Protein AF-A0A816HU86-F1 (afdb_monomer_lite)

Radius of gyration: 26.53 Å; chains: 1; bounding box: 59×48×47 Å

Foldseek 3Di:
DVVVVVVLVVQVVCVVVVRDCNVVCVVVPVVVVVVVVCVVVVDDDPDDPVDDPDPDDDDDDPVVVVVVCCVPPPDDDDPVVVVVVVVVVVVVVVVVVVLCVPPVSCVVDDDPDPPDD

Sequence (117 aa):
MLAYSQLQQEEFQAEKYGYTAVRHQREVGTGYFDLVTLAITGKHFSIYLMKKISNIRPIADKILRDISSYVHNYKIQSSLAFDTARLCFLDTLGCGLEALKYPQCTRLIGPIVPGAT

Organism: Adineta ricciae (NCBI:txid249248)

pLDDT: mean 82.26, std 16.39, range [41.44, 98.5]

Structure (mmCIF, N/CA/C/O backbone):
data_AF-A0A816HU86-F1
#
_entry.id   AF-A0A816HU86-F1
#
loop_
_atom_site.group_PDB
_atom_site.id
_atom_site.type_symbol
_atom_site.label_atom_id
_atom_site.label_alt_id
_atom_site.label_comp_id
_atom_site.label_asym_id
_atom_site.label_entity_id
_atom_site.label_seq_id
_atom_site.pdbx_PDB_ins_code
_atom_site.Cartn_x
_atom_site.Cartn_y
_atom_site.Cartn_z
_atom_site.occupancy
_atom_site.B_iso_or_equiv
_atom_site.auth_seq_id
_atom_site.auth_comp_id
_atom_site.auth_asym_id
_atom_site.auth_atom_id
_atom_site.pdbx_PDB_model_num
ATOM 1 N N . MET A 1 1 ? 26.562 34.513 5.830 1.00 60.50 1 MET A N 1
ATOM 2 C CA . MET A 1 1 ? 27.835 33.755 5.799 1.00 60.50 1 MET A CA 1
ATOM 3 C C . MET A 1 1 ? 28.683 33.969 7.055 1.00 60.50 1 MET A C 1
ATOM 5 O O . MET A 1 1 ? 29.178 32.979 7.568 1.00 60.50 1 MET A O 1
ATOM 9 N N . LEU A 1 2 ? 28.813 35.194 7.595 1.00 78.94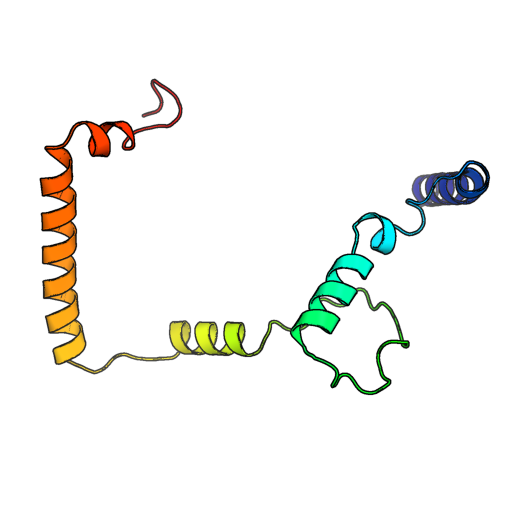 2 LEU A N 1
ATOM 10 C CA . LEU A 1 2 ? 29.589 35.454 8.828 1.00 78.94 2 LEU A CA 1
ATO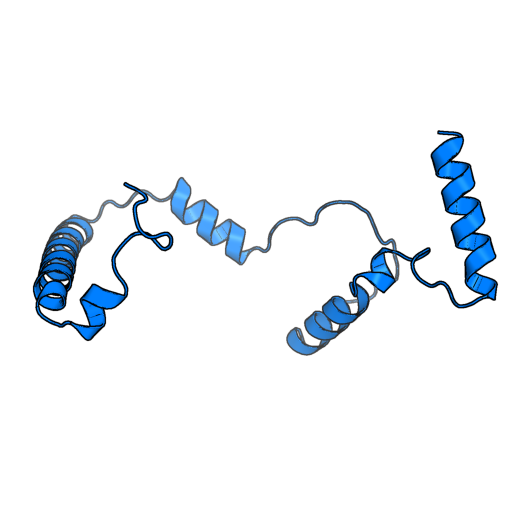M 11 C C . LEU A 1 2 ? 29.061 34.711 10.069 1.00 78.94 2 LEU A C 1
ATOM 13 O O . LEU A 1 2 ? 29.821 33.985 10.693 1.00 78.94 2 LEU A O 1
ATOM 17 N N . ALA A 1 3 ? 27.760 34.808 10.363 1.00 79.62 3 ALA A N 1
ATOM 18 C CA . ALA A 1 3 ? 27.163 34.155 11.537 1.00 79.62 3 ALA A CA 1
ATOM 19 C C . ALA A 1 3 ? 27.295 32.617 11.521 1.00 79.62 3 ALA A C 1
ATOM 21 O O . ALA A 1 3 ? 27.553 32.003 12.547 1.00 79.62 3 ALA A O 1
ATOM 22 N N . TYR A 1 4 ? 27.182 31.993 10.342 1.00 81.25 4 TYR A N 1
ATOM 23 C CA . TYR A 1 4 ? 27.361 30.544 10.191 1.00 81.25 4 TYR A CA 1
ATOM 24 C C . TYR A 1 4 ? 28.823 30.124 10.392 1.00 81.25 4 TYR A C 1
ATOM 26 O O . TYR A 1 4 ? 29.102 29.140 11.065 1.00 81.25 4 TYR A O 1
ATOM 34 N N . SER A 1 5 ? 29.769 30.897 9.847 1.00 85.62 5 SER A N 1
ATOM 35 C CA . SER A 1 5 ? 31.199 30.632 10.029 1.00 85.62 5 SER A CA 1
ATOM 36 C C . SER A 1 5 ? 31.644 30.817 11.480 1.00 85.62 5 SER A C 1
ATOM 38 O O . SER A 1 5 ? 32.550 30.115 11.913 1.00 85.62 5 SER A O 1
ATOM 40 N N . GLN A 1 6 ? 31.035 31.753 12.214 1.00 87.50 6 GLN A N 1
ATOM 41 C CA . GLN A 1 6 ? 31.288 31.952 13.643 1.00 87.50 6 GLN A CA 1
ATOM 42 C C . GLN A 1 6 ? 30.800 30.750 14.451 1.00 87.50 6 GLN A C 1
ATOM 44 O O . GLN A 1 6 ? 31.595 30.161 15.177 1.00 87.50 6 GLN A O 1
ATOM 49 N N . LEU A 1 7 ? 29.552 30.326 14.232 1.00 87.38 7 LEU A N 1
ATOM 50 C CA . LEU A 1 7 ? 28.983 29.142 14.876 1.00 87.38 7 LEU A CA 1
ATOM 51 C C . LEU A 1 7 ? 29.827 27.889 14.610 1.00 87.38 7 LEU A C 1
ATOM 53 O O . LEU A 1 7 ? 30.185 27.172 15.534 1.00 87.38 7 LEU A O 1
ATOM 57 N N . GLN A 1 8 ? 30.231 27.663 13.361 1.00 86.31 8 GLN A N 1
ATOM 58 C CA . GLN A 1 8 ? 31.068 26.517 13.011 1.00 86.31 8 GLN A CA 1
ATOM 59 C C . GLN A 1 8 ? 32.446 26.566 13.701 1.00 86.31 8 GLN A C 1
ATOM 61 O O . GLN A 1 8 ? 32.989 25.536 14.101 1.00 86.31 8 GLN A O 1
ATOM 66 N N . GLN A 1 9 ? 33.019 27.761 13.871 1.00 87.75 9 GLN A N 1
ATOM 67 C CA . GLN A 1 9 ? 34.284 27.925 14.583 1.00 87.75 9 GLN A CA 1
ATOM 68 C C . GLN A 1 9 ? 34.134 27.648 16.083 1.00 87.75 9 GLN A C 1
ATOM 70 O O . GLN A 1 9 ? 35.028 27.049 16.680 1.00 87.75 9 GLN A O 1
ATOM 75 N N . GLU A 1 10 ? 33.009 28.044 16.679 1.00 89.31 10 GLU A N 1
ATOM 76 C CA . GLU A 1 10 ? 32.653 27.715 18.062 1.00 89.31 10 GLU A CA 1
ATOM 77 C C . GLU A 1 10 ? 32.471 26.203 18.249 1.00 89.31 10 GLU A C 1
ATOM 79 O O . GLU A 1 10 ? 33.025 25.640 19.193 1.00 89.31 10 GLU A O 1
ATOM 84 N N . GLU A 1 11 ? 31.799 25.524 17.314 1.00 87.88 11 GLU A N 1
ATOM 85 C CA . GLU A 1 11 ? 31.652 24.064 17.310 1.00 87.88 11 GLU A CA 1
ATOM 86 C C . GLU A 1 11 ? 33.018 23.352 17.263 1.00 87.88 11 GLU A C 1
ATOM 88 O O . GLU A 1 11 ? 33.246 22.405 18.019 1.00 87.88 11 GLU A O 1
ATOM 93 N N . PHE A 1 12 ? 33.969 23.838 16.451 1.00 89.75 12 PHE A N 1
ATOM 94 C CA . PHE A 1 12 ? 35.337 23.299 16.418 1.00 89.75 12 PHE A CA 1
ATOM 95 C C . PHE A 1 12 ? 36.089 23.493 17.742 1.00 89.75 12 PHE A C 1
ATOM 97 O O . PHE A 1 12 ? 36.808 22.596 18.180 1.00 89.75 12 PHE A O 1
ATOM 104 N N . GLN A 1 13 ? 35.942 24.648 18.399 1.00 90.69 13 GLN A N 1
ATOM 105 C CA . GLN A 1 13 ? 36.564 24.882 19.710 1.00 90.69 13 GLN A CA 1
ATOM 106 C C . GLN A 1 13 ? 35.927 24.015 20.802 1.00 90.69 13 GLN A C 1
ATOM 108 O O . GLN A 1 13 ? 36.611 23.565 21.726 1.00 90.69 13 GLN A O 1
ATOM 113 N N . ALA A 1 14 ? 34.629 23.739 20.673 1.00 88.19 14 ALA A N 1
ATOM 114 C CA . ALA A 1 14 ? 33.882 22.900 21.591 1.00 88.19 14 ALA A CA 1
ATOM 115 C C . ALA A 1 14 ? 34.329 21.424 21.566 1.00 88.19 14 ALA A C 1
ATOM 117 O O . ALA A 1 14 ? 34.124 20.722 22.560 1.00 88.19 14 ALA A O 1
ATOM 118 N N . GLU A 1 15 ? 35.002 20.945 20.505 1.00 86.12 15 GLU A N 1
ATOM 119 C CA . GLU A 1 15 ? 35.538 19.569 20.449 1.00 86.12 15 GLU A CA 1
ATOM 120 C C . GLU A 1 15 ? 36.493 19.274 21.612 1.00 86.12 15 GLU A C 1
ATOM 122 O O . GLU A 1 15 ? 36.497 18.166 22.151 1.00 86.12 15 GLU A O 1
ATOM 127 N N . LYS A 1 16 ? 37.254 20.280 22.072 1.00 85.50 16 LYS A N 1
ATOM 128 C CA . LYS A 1 16 ? 38.145 20.146 23.237 1.00 85.50 16 LYS A CA 1
ATOM 129 C C . LYS A 1 16 ? 37.383 19.784 24.517 1.00 85.50 16 LYS A C 1
ATOM 131 O O . LYS A 1 16 ? 37.947 19.154 25.408 1.00 85.50 16 LYS A O 1
ATOM 136 N N . TYR A 1 17 ? 36.113 20.171 24.599 1.00 87.69 17 TYR A N 1
ATOM 137 C CA . TYR A 1 17 ? 35.217 19.886 25.717 1.00 87.69 17 TYR A CA 1
ATOM 138 C C . TYR A 1 17 ? 34.335 18.651 25.469 1.00 87.69 17 TYR A C 1
ATOM 140 O O . TYR A 1 17 ? 33.427 18.383 26.251 1.00 87.69 17 TYR A O 1
ATOM 148 N N . GLY A 1 18 ? 34.604 17.881 24.407 1.00 84.25 18 GLY A N 1
ATOM 149 C CA . GLY A 1 18 ? 33.883 16.649 24.084 1.00 84.25 18 GLY A CA 1
ATOM 150 C C . GLY A 1 18 ? 32.670 16.834 23.172 1.00 84.25 18 GLY A C 1
ATOM 151 O O . GLY A 1 18 ? 31.894 15.896 23.018 1.00 84.25 18 GLY A O 1
ATOM 152 N N . TYR A 1 19 ? 32.493 18.005 22.555 1.00 84.88 19 TYR A N 1
ATOM 153 C CA . TYR A 1 19 ? 31.451 18.210 21.547 1.00 84.88 19 TYR A CA 1
ATOM 154 C C . TYR A 1 19 ? 31.773 17.429 20.261 1.00 84.88 19 TYR A C 1
ATOM 156 O O . TYR A 1 19 ? 32.864 17.555 19.713 1.00 84.88 19 TYR A O 1
ATOM 164 N N . THR A 1 20 ? 30.840 16.612 19.767 1.00 80.81 20 THR A N 1
ATOM 165 C CA . THR A 1 20 ? 31.074 15.688 18.635 1.00 80.81 20 THR A CA 1
ATOM 166 C C . THR A 1 20 ? 30.300 16.035 17.365 1.00 80.81 20 THR A C 1
ATOM 168 O O . THR A 1 20 ? 30.633 15.538 16.283 1.00 80.81 20 THR A O 1
ATOM 171 N N . ALA A 1 21 ? 29.313 16.930 17.464 1.00 84.44 21 ALA A N 1
ATOM 172 C CA . ALA A 1 21 ? 28.373 17.209 16.380 1.00 84.44 21 ALA A CA 1
ATOM 173 C C . ALA A 1 21 ? 28.963 18.033 15.220 1.00 84.44 21 ALA A C 1
ATOM 175 O O . ALA A 1 21 ? 28.345 18.106 14.159 1.00 84.44 21 ALA A O 1
ATOM 176 N N . VAL A 1 22 ? 30.202 18.531 15.352 1.00 80.88 22 VAL A N 1
ATOM 177 C CA . VAL A 1 22 ? 31.014 19.041 14.227 1.00 80.88 22 VAL A CA 1
ATOM 178 C C . VAL A 1 22 ? 31.013 18.047 13.067 1.00 80.88 22 VAL A C 1
ATOM 180 O O . VAL A 1 22 ? 30.900 18.402 11.892 1.00 80.88 22 VAL A O 1
ATOM 183 N N . ARG A 1 23 ? 31.107 16.754 13.394 1.00 81.19 23 ARG A N 1
ATOM 184 C CA . ARG A 1 23 ? 31.005 15.661 12.428 1.00 81.19 23 ARG A CA 1
ATOM 185 C C . ARG A 1 23 ? 29.563 15.185 12.361 1.00 81.19 23 ARG A C 1
ATOM 187 O O . ARG A 1 23 ? 29.272 14.034 12.674 1.00 81.19 23 ARG A O 1
ATOM 194 N N . HIS A 1 24 ? 28.678 16.063 11.902 1.00 80.62 24 HIS A N 1
ATOM 195 C CA . HIS A 1 24 ? 27.230 15.848 11.883 1.00 80.62 24 HIS A CA 1
ATOM 196 C C . HIS A 1 24 ? 26.809 14.505 11.266 1.00 80.62 24 HIS A C 1
ATOM 198 O O . HIS A 1 24 ? 25.942 13.838 11.814 1.00 80.62 24 HIS A O 1
ATOM 204 N N . GLN A 1 25 ? 27.460 14.046 10.188 1.00 68.19 25 GLN A N 1
ATOM 205 C CA . GLN A 1 25 ? 27.175 12.730 9.593 1.00 68.19 25 GLN A CA 1
ATOM 206 C C . GLN A 1 25 ? 27.422 11.579 10.584 1.00 68.19 25 GLN A C 1
ATOM 208 O O . GLN A 1 25 ? 26.604 10.664 10.694 1.00 68.19 25 GLN A O 1
ATOM 213 N N . ARG A 1 26 ? 28.526 11.632 11.340 1.00 74.25 26 ARG A N 1
ATOM 214 C CA . ARG A 1 26 ? 28.837 10.643 12.380 1.00 74.25 26 ARG A CA 1
ATOM 215 C C . ARG A 1 26 ? 27.835 10.726 13.530 1.00 74.25 26 ARG A C 1
ATOM 217 O O . ARG A 1 26 ? 27.407 9.681 14.006 1.00 74.25 26 ARG A O 1
ATOM 224 N N . GLU A 1 27 ? 27.471 11.939 13.937 1.00 79.38 27 GLU A N 1
ATOM 225 C CA . GLU A 1 27 ? 26.533 12.193 15.037 1.00 79.38 27 GLU A CA 1
ATOM 226 C C . GLU A 1 27 ? 25.150 11.595 14.754 1.00 79.38 27 GLU A C 1
ATOM 228 O O . GLU A 1 27 ? 24.574 10.919 15.599 1.00 79.38 27 GLU A O 1
ATOM 233 N N . VAL A 1 28 ? 24.656 11.739 13.519 1.00 78.81 28 VAL A N 1
ATOM 234 C CA . VAL A 1 28 ? 23.373 11.150 13.092 1.00 78.81 28 VAL A CA 1
ATOM 235 C C . VAL A 1 28 ? 23.467 9.657 12.751 1.00 78.81 28 VAL A C 1
ATOM 237 O O . VAL A 1 28 ? 22.527 9.078 12.210 1.00 78.81 28 VAL A O 1
ATOM 240 N N . GLY A 1 29 ? 24.595 9.010 13.059 1.00 75.50 29 GLY A N 1
ATOM 241 C CA . GLY A 1 29 ? 24.727 7.559 12.988 1.00 75.50 29 GLY A CA 1
ATOM 242 C C . GLY A 1 29 ? 24.902 6.985 11.583 1.00 75.50 29 GLY A C 1
ATOM 243 O O . GLY A 1 29 ? 24.681 5.790 11.407 1.00 75.50 29 GLY A O 1
ATOM 244 N N . THR A 1 30 ? 25.340 7.763 10.584 1.00 74.25 30 THR A N 1
ATOM 245 C CA . THR A 1 30 ? 25.608 7.210 9.232 1.00 74.25 30 THR A CA 1
ATOM 246 C C . THR A 1 30 ? 26.537 5.994 9.272 1.00 74.25 30 THR A C 1
ATOM 248 O O . THR A 1 30 ? 26.227 4.970 8.675 1.00 74.25 30 THR A O 1
ATOM 251 N N . GLY A 1 31 ? 27.592 6.039 10.092 1.00 72.06 31 GLY A N 1
ATOM 252 C CA . GLY A 1 31 ? 28.499 4.900 10.274 1.00 72.06 31 GLY A CA 1
ATOM 253 C C . GLY A 1 31 ? 27.849 3.654 10.900 1.00 72.06 31 GLY A C 1
ATOM 254 O O . GLY A 1 31 ? 28.289 2.540 10.630 1.00 72.06 31 GLY A O 1
ATOM 255 N N . TYR A 1 32 ? 26.792 3.804 11.707 1.00 74.62 32 TYR A N 1
ATOM 256 C CA . TYR A 1 32 ? 26.029 2.662 12.227 1.00 74.62 32 TYR A CA 1
ATOM 257 C C . TYR A 1 32 ? 25.257 1.970 11.098 1.00 74.62 32 TYR A C 1
ATOM 259 O O . TYR A 1 32 ? 25.318 0.748 10.965 1.00 74.62 32 TYR A O 1
ATOM 267 N N . PHE A 1 33 ? 24.596 2.747 10.237 1.00 72.94 33 PHE A N 1
ATOM 268 C CA . PHE A 1 33 ? 23.882 2.206 9.080 1.00 72.94 33 PHE A CA 1
ATOM 269 C C . PHE A 1 33 ? 24.827 1.597 8.035 1.00 72.94 33 PHE A C 1
ATOM 271 O O . PHE A 1 33 ? 24.474 0.594 7.410 1.00 72.94 33 PHE A O 1
ATOM 278 N N . ASP A 1 34 ? 26.052 2.111 7.909 1.00 65.31 34 ASP A N 1
ATOM 279 C CA . ASP A 1 34 ? 27.099 1.497 7.084 1.00 65.31 34 ASP A CA 1
ATOM 280 C C . ASP A 1 34 ? 27.486 0.101 7.606 1.00 65.31 34 ASP A C 1
ATOM 282 O O . ASP A 1 34 ? 27.589 -0.849 6.826 1.00 65.31 34 ASP A O 1
ATOM 286 N N . LEU A 1 35 ? 27.640 -0.061 8.927 1.00 66.50 35 LEU A N 1
ATOM 287 C CA . LEU A 1 35 ? 27.929 -1.360 9.550 1.00 66.50 35 LEU A CA 1
ATOM 288 C C . LEU A 1 35 ? 26.769 -2.350 9.398 1.00 66.50 35 LEU A C 1
ATOM 290 O O . LEU A 1 35 ? 27.004 -3.522 9.105 1.00 66.50 35 LEU A O 1
ATOM 294 N N . VAL A 1 36 ? 25.527 -1.884 9.551 1.00 72.00 36 VAL A N 1
ATOM 295 C CA . VAL A 1 3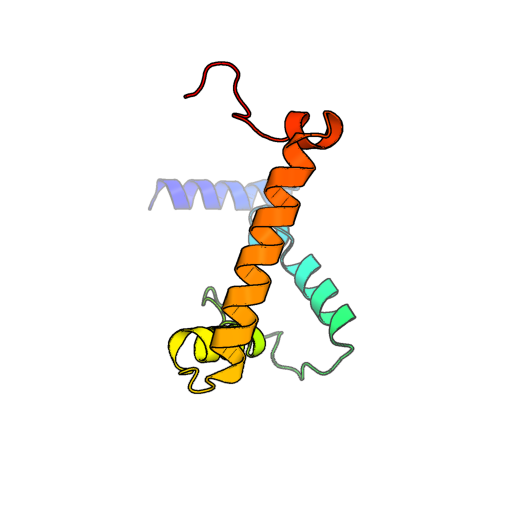6 ? 24.323 -2.697 9.312 1.00 72.00 36 VAL A CA 1
ATOM 296 C C . VAL A 1 36 ? 24.284 -3.173 7.860 1.00 72.00 36 VAL A C 1
ATOM 298 O O . VAL A 1 36 ? 24.090 -4.358 7.598 1.00 72.00 36 VAL A O 1
ATOM 301 N N . THR A 1 37 ? 24.550 -2.278 6.911 1.00 66.75 37 THR A N 1
ATOM 302 C CA . THR A 1 37 ? 24.591 -2.611 5.481 1.00 66.75 37 THR A CA 1
ATOM 303 C C . THR A 1 37 ? 25.688 -3.631 5.180 1.00 66.75 37 THR A C 1
ATOM 305 O O . THR A 1 37 ? 25.454 -4.601 4.456 1.00 66.75 37 THR A O 1
ATOM 308 N N . LEU A 1 38 ? 26.874 -3.469 5.772 1.00 65.88 38 LEU A N 1
ATOM 309 C CA . LEU A 1 38 ? 27.990 -4.403 5.620 1.00 65.88 38 LEU A CA 1
ATOM 310 C C . LEU A 1 38 ? 27.679 -5.790 6.209 1.00 65.88 38 LEU A C 1
ATOM 312 O O . LEU A 1 38 ? 28.047 -6.802 5.610 1.00 65.88 38 LEU A O 1
ATOM 316 N N . ALA A 1 39 ? 26.974 -5.843 7.342 1.00 71.81 39 ALA A N 1
ATOM 317 C CA . ALA A 1 39 ? 26.527 -7.090 7.959 1.00 71.81 39 ALA A CA 1
ATOM 318 C C . ALA A 1 39 ? 25.486 -7.823 7.096 1.00 71.81 39 ALA A C 1
ATOM 320 O O . ALA A 1 39 ? 25.583 -9.036 6.927 1.00 71.81 39 ALA A O 1
ATOM 321 N N . ILE A 1 40 ? 24.535 -7.092 6.504 1.00 70.12 40 ILE A N 1
ATOM 322 C CA . ILE A 1 40 ? 23.490 -7.660 5.634 1.00 70.12 40 ILE A CA 1
ATOM 323 C C . ILE A 1 40 ? 24.079 -8.170 4.311 1.00 70.12 40 ILE A C 1
ATOM 325 O O . ILE A 1 40 ? 23.651 -9.198 3.794 1.00 70.12 40 ILE A O 1
ATOM 329 N N . THR A 1 41 ? 25.067 -7.467 3.754 1.00 67.38 41 THR A N 1
ATOM 330 C CA . THR A 1 41 ? 25.601 -7.753 2.409 1.00 67.38 41 THR A CA 1
ATOM 331 C C . THR A 1 41 ? 26.776 -8.736 2.379 1.00 67.38 41 THR A C 1
ATOM 333 O O . THR A 1 41 ? 27.234 -9.095 1.296 1.00 67.38 41 THR A O 1
ATOM 336 N N . GLY A 1 42 ? 27.267 -9.206 3.533 1.00 58.31 42 GLY A N 1
ATOM 337 C CA . GLY A 1 42 ? 28.130 -10.394 3.611 1.00 58.31 42 GLY A CA 1
ATOM 338 C C . GLY A 1 42 ? 29.486 -10.315 2.886 1.00 58.31 42 GLY A C 1
ATOM 339 O O . GLY A 1 42 ? 30.013 -11.353 2.502 1.00 58.31 42 GLY A O 1
ATOM 340 N N . LYS A 1 43 ? 30.071 -9.112 2.736 1.00 54.81 43 LYS A N 1
ATOM 341 C CA . LYS A 1 43 ? 31.331 -8.795 2.013 1.00 54.81 43 LYS A CA 1
ATOM 342 C C . LYS A 1 43 ? 31.313 -9.072 0.500 1.00 54.81 43 LYS A C 1
ATOM 344 O O . LYS A 1 43 ? 31.791 -10.105 0.057 1.00 54.81 43 LYS A O 1
ATOM 349 N N . HIS A 1 44 ? 30.963 -8.051 -0.291 1.00 46.66 44 HIS A N 1
ATOM 350 C CA . HIS A 1 44 ? 31.431 -7.889 -1.683 1.00 46.66 44 HIS A CA 1
ATOM 351 C C . HIS A 1 44 ? 31.511 -6.415 -2.153 1.00 46.66 44 HIS A C 1
ATOM 353 O O . HIS A 1 44 ? 31.323 -6.131 -3.333 1.00 46.66 44 HIS A O 1
ATOM 359 N N . PHE A 1 45 ? 31.836 -5.449 -1.279 1.00 44.78 45 PHE A N 1
ATOM 360 C CA . PHE A 1 45 ? 32.138 -4.080 -1.736 1.00 44.78 45 PHE A CA 1
ATOM 361 C C . PHE A 1 45 ? 33.650 -3.829 -1.799 1.00 44.78 45 PHE A C 1
ATOM 363 O O . PHE A 1 45 ? 34.310 -3.479 -0.823 1.00 44.78 45 PHE A O 1
ATOM 370 N N . SER A 1 46 ? 34.193 -4.079 -2.988 1.00 41.69 46 SER A N 1
ATOM 371 C CA . SER A 1 46 ? 35.582 -3.865 -3.388 1.00 41.69 46 SER A CA 1
ATOM 372 C C . SER A 1 46 ? 35.992 -2.390 -3.246 1.00 41.69 46 SER A C 1
ATOM 374 O O . SER A 1 46 ? 35.456 -1.545 -3.952 1.00 41.69 46 SER A O 1
ATOM 376 N N . ILE A 1 47 ? 36.924 -2.095 -2.326 1.00 42.00 47 ILE A N 1
ATOM 377 C CA . ILE A 1 47 ? 37.993 -1.060 -2.350 1.00 42.00 47 ILE A CA 1
ATOM 378 C C . ILE A 1 47 ? 37.613 0.413 -2.701 1.00 42.00 47 ILE A C 1
ATOM 380 O O . ILE A 1 47 ? 38.480 1.281 -2.730 1.00 42.00 47 ILE A O 1
ATOM 384 N N . TYR A 1 48 ? 36.340 0.768 -2.907 1.00 41.44 48 TYR A N 1
ATOM 385 C CA . TYR A 1 48 ? 35.933 2.108 -3.372 1.00 41.44 48 TYR A CA 1
ATOM 386 C C . TYR A 1 48 ? 35.450 3.061 -2.259 1.00 41.44 48 TYR A C 1
ATOM 388 O O . TYR A 1 48 ? 35.314 4.259 -2.494 1.00 41.44 48 TYR A O 1
ATOM 396 N N . LEU A 1 49 ? 35.222 2.570 -1.035 1.00 42.78 49 LEU A N 1
ATOM 397 C CA . LEU A 1 49 ? 34.535 3.325 0.031 1.00 42.78 49 LEU A CA 1
ATOM 398 C C . LEU A 1 49 ? 35.438 4.104 1.003 1.00 42.78 49 LEU A C 1
ATOM 400 O O . LEU A 1 49 ? 34.936 4.726 1.930 1.00 42.78 49 LEU A O 1
ATOM 404 N N . MET A 1 50 ? 36.753 4.169 0.767 1.00 41.75 50 MET A N 1
ATOM 405 C CA . MET A 1 50 ? 37.600 5.193 1.411 1.00 41.75 50 MET A CA 1
ATOM 406 C C . MET A 1 50 ? 37.626 6.511 0.618 1.00 41.75 50 MET A C 1
ATOM 408 O O . MET A 1 50 ? 38.337 7.449 0.981 1.00 41.75 50 MET A O 1
ATOM 412 N N . LYS A 1 51 ? 36.858 6.605 -0.478 1.00 41.62 51 LYS A N 1
ATOM 413 C CA . LYS A 1 51 ? 36.860 7.751 -1.386 1.00 41.62 51 LYS A CA 1
ATOM 414 C C . LYS A 1 51 ? 35.527 8.501 -1.316 1.00 41.62 51 LYS A C 1
ATOM 416 O O . LYS A 1 51 ? 34.562 8.124 -1.962 1.00 41.62 51 LYS A O 1
ATOM 421 N N . LYS A 1 52 ? 35.560 9.624 -0.588 1.00 42.66 52 LYS A N 1
ATOM 422 C CA . LYS A 1 52 ? 34.569 10.717 -0.552 1.00 42.66 52 LYS A CA 1
ATOM 423 C C . LYS A 1 52 ? 33.169 10.353 -0.039 1.00 42.66 52 LYS A C 1
ATOM 425 O O . LYS A 1 52 ? 32.337 9.827 -0.765 1.00 42.66 52 LYS A O 1
ATOM 430 N N . ILE A 1 53 ? 32.855 10.862 1.152 1.00 52.91 53 ILE A N 1
ATOM 431 C CA . ILE A 1 53 ? 31.489 11.259 1.517 1.00 52.91 53 ILE A CA 1
ATOM 432 C C . ILE A 1 53 ? 31.071 12.358 0.522 1.00 52.91 53 ILE A C 1
ATOM 434 O O . ILE A 1 53 ? 31.420 13.527 0.684 1.00 52.91 53 ILE A O 1
ATOM 438 N N . SER A 1 54 ? 30.417 11.985 -0.577 1.00 53.56 54 SER A N 1
ATOM 439 C CA . SER A 1 54 ? 29.786 12.932 -1.496 1.00 53.56 54 SER A CA 1
ATOM 440 C C . SER A 1 54 ? 28.359 13.197 -1.032 1.00 53.56 54 SER A C 1
ATOM 442 O O . SER A 1 54 ? 27.589 12.252 -0.901 1.00 53.56 54 SER A O 1
ATOM 444 N N . ASN A 1 55 ? 27.974 14.466 -0.865 1.00 58.12 55 ASN A N 1
ATOM 445 C CA . ASN A 1 55 ? 26.600 14.895 -0.544 1.00 58.12 55 ASN A CA 1
ATOM 446 C C . ASN A 1 55 ? 25.619 14.727 -1.732 1.00 58.12 55 ASN A C 1
ATOM 448 O O . ASN A 1 55 ? 24.681 15.500 -1.909 1.00 58.12 55 ASN A O 1
ATOM 452 N N . ILE A 1 56 ? 25.894 13.766 -2.614 1.00 71.75 56 ILE A N 1
ATOM 453 C CA . ILE A 1 56 ? 25.102 13.471 -3.803 1.00 71.75 56 ILE A CA 1
ATOM 454 C C . ILE A 1 56 ? 24.122 12.380 -3.400 1.00 71.75 56 ILE A C 1
ATOM 456 O O . ILE A 1 56 ? 24.538 11.310 -2.956 1.00 71.75 56 ILE A O 1
ATOM 460 N N . ARG A 1 57 ? 22.822 12.649 -3.553 1.00 67.69 57 ARG A N 1
ATOM 461 C CA . ARG A 1 57 ? 21.786 11.655 -3.276 1.00 67.69 57 ARG A CA 1
ATOM 462 C C . ARG A 1 57 ? 22.040 10.421 -4.154 1.00 67.69 57 ARG A C 1
ATOM 464 O O . ARG A 1 57 ? 22.070 10.571 -5.379 1.00 67.69 57 ARG A O 1
ATOM 471 N N . PRO A 1 58 ? 22.225 9.226 -3.569 1.00 79.88 58 PRO A N 1
ATOM 472 C CA . PRO A 1 58 ? 22.415 8.020 -4.354 1.00 79.88 58 PRO A CA 1
ATOM 473 C C . PRO A 1 58 ? 21.158 7.726 -5.171 1.00 79.88 58 PRO A C 1
ATOM 475 O O . PRO A 1 58 ? 20.041 8.120 -4.821 1.00 79.88 58 PRO A O 1
ATOM 478 N N . ILE A 1 59 ? 21.351 7.029 -6.285 1.00 83.88 59 ILE A N 1
ATOM 479 C CA . ILE A 1 59 ? 20.242 6.547 -7.103 1.00 83.88 59 ILE A CA 1
ATOM 480 C C . ILE A 1 59 ? 19.465 5.511 -6.283 1.00 83.88 59 ILE A C 1
ATOM 482 O O . ILE A 1 59 ? 20.066 4.723 -5.558 1.00 83.88 59 ILE A O 1
ATOM 486 N N . ALA A 1 60 ? 18.137 5.510 -6.408 1.00 86.50 60 ALA A N 1
ATOM 487 C CA . ALA A 1 60 ? 17.294 4.526 -5.740 1.00 86.50 60 ALA A CA 1
ATOM 488 C C . ALA A 1 60 ? 17.671 3.089 -6.139 1.00 86.50 60 ALA A C 1
ATOM 490 O O . ALA A 1 60 ? 18.012 2.813 -7.301 1.00 86.50 60 ALA A O 1
ATOM 491 N N . ASP A 1 61 ? 17.549 2.174 -5.179 1.00 90.44 61 ASP A N 1
ATOM 492 C CA . ASP A 1 61 ? 17.849 0.763 -5.383 1.00 90.44 61 ASP A CA 1
ATOM 493 C C . ASP A 1 61 ? 17.097 0.190 -6.578 1.00 90.44 61 ASP A C 1
ATOM 495 O O . ASP A 1 61 ? 15.977 0.591 -6.913 1.00 90.44 61 ASP A O 1
ATOM 499 N N . LYS A 1 62 ? 17.730 -0.783 -7.234 1.00 90.62 62 LYS A N 1
ATOM 500 C CA . LYS A 1 62 ? 17.184 -1.414 -8.436 1.00 90.62 62 LYS A CA 1
ATOM 501 C C . LYS A 1 62 ? 15.763 -1.939 -8.207 1.00 90.62 62 LYS A C 1
ATOM 503 O O . LYS A 1 62 ? 14.903 -1.680 -9.034 1.00 90.62 62 LYS A O 1
ATOM 508 N N . ILE A 1 63 ? 15.503 -2.585 -7.069 1.00 94.19 63 ILE A N 1
ATOM 509 C CA . ILE A 1 63 ? 14.184 -3.151 -6.740 1.00 94.19 63 ILE A CA 1
ATOM 510 C C . ILE A 1 63 ? 13.099 -2.064 -6.727 1.00 94.19 63 ILE A C 1
ATOM 512 O O . ILE A 1 63 ? 12.035 -2.246 -7.311 1.00 94.19 63 ILE A O 1
ATOM 516 N N . LEU A 1 64 ? 13.380 -0.907 -6.123 1.00 93.56 64 LEU A N 1
ATOM 517 C CA . LEU A 1 64 ? 12.426 0.204 -6.065 1.00 93.56 64 LEU A CA 1
ATOM 518 C C . LEU A 1 64 ? 12.151 0.785 -7.454 1.00 93.56 64 LEU A C 1
ATOM 520 O O . LEU A 1 64 ? 11.008 1.101 -7.786 1.00 93.56 64 LEU A O 1
ATOM 524 N N . ARG A 1 65 ? 13.191 0.891 -8.287 1.00 93.00 65 ARG A N 1
ATOM 525 C CA . ARG A 1 65 ? 13.055 1.349 -9.675 1.00 93.00 65 ARG A CA 1
ATOM 526 C C . ARG A 1 65 ? 12.285 0.354 -10.537 1.00 93.00 65 ARG A C 1
ATOM 528 O O . ARG A 1 65 ? 11.473 0.784 -11.348 1.00 93.00 65 ARG A O 1
ATOM 535 N N . ASP A 1 66 ? 12.498 -0.943 -10.343 1.00 96.62 66 ASP A N 1
ATOM 536 C CA . ASP A 1 66 ? 11.796 -1.995 -11.081 1.00 96.62 66 ASP A CA 1
ATOM 537 C C . ASP A 1 66 ? 10.296 -1.989 -10.743 1.00 96.62 66 ASP A C 1
ATOM 539 O O . ASP A 1 66 ? 9.466 -1.986 -11.652 1.00 96.62 66 ASP A O 1
ATOM 543 N N . ILE A 1 67 ? 9.944 -1.891 -9.453 1.00 96.88 67 ILE A N 1
ATOM 544 C CA . ILE A 1 67 ? 8.547 -1.765 -9.004 1.00 96.88 67 ILE A CA 1
ATOM 545 C C . ILE A 1 67 ? 7.916 -0.497 -9.584 1.00 96.88 67 ILE A C 1
ATOM 547 O O . ILE A 1 67 ? 6.839 -0.561 -10.173 1.00 96.88 67 ILE A O 1
ATOM 551 N N . SER A 1 68 ? 8.592 0.648 -9.461 1.00 96.75 68 SER A N 1
ATOM 552 C CA . SER A 1 68 ? 8.100 1.919 -10.003 1.00 96.75 68 SER A CA 1
ATOM 553 C C . SER A 1 68 ? 7.887 1.841 -11.517 1.00 96.75 68 SER A C 1
ATOM 555 O O . SER A 1 68 ? 6.842 2.254 -12.019 1.00 96.75 68 SER A O 1
ATOM 557 N N . SER A 1 69 ? 8.834 1.247 -12.246 1.00 97.25 69 SER A N 1
ATOM 558 C CA . SER A 1 69 ? 8.727 1.063 -13.691 1.00 97.25 69 SER A CA 1
ATOM 559 C C . SER A 1 69 ? 7.540 0.178 -14.067 1.00 97.25 69 SER A C 1
ATOM 561 O O . SER A 1 69 ? 6.793 0.523 -14.980 1.00 97.25 69 SER A O 1
ATOM 563 N N . TYR A 1 70 ? 7.321 -0.925 -13.347 1.00 97.25 70 TYR A N 1
ATOM 564 C CA . TYR A 1 70 ? 6.153 -1.779 -13.555 1.00 97.25 70 TYR A CA 1
ATOM 565 C C . TYR A 1 70 ? 4.849 -1.005 -13.324 1.00 97.25 70 TYR A C 1
ATOM 567 O O . TYR A 1 70 ? 3.991 -0.993 -14.201 1.00 97.25 70 TYR A O 1
ATOM 575 N N . VAL A 1 71 ? 4.725 -0.293 -12.199 1.00 97.31 71 VAL A N 1
ATOM 576 C CA . VAL A 1 71 ? 3.514 0.473 -11.853 1.00 97.31 71 VAL A CA 1
ATOM 577 C C . VAL A 1 71 ? 3.178 1.532 -12.908 1.00 97.31 71 VAL A C 1
ATOM 579 O O . VAL A 1 71 ? 2.009 1.703 -13.241 1.00 97.31 71 VAL A O 1
ATOM 582 N N . HIS A 1 72 ? 4.177 2.238 -13.446 1.00 96.50 72 HIS A N 1
ATOM 583 C CA . HIS A 1 72 ? 3.932 3.325 -14.400 1.00 96.50 72 HIS A CA 1
ATOM 584 C C . HIS A 1 72 ? 3.784 2.869 -15.854 1.00 96.50 72 HIS A C 1
ATOM 586 O O . HIS A 1 72 ? 3.043 3.495 -16.610 1.00 96.50 72 HIS A O 1
ATOM 592 N N . ASN A 1 73 ? 4.496 1.817 -16.265 1.00 97.06 73 ASN A N 1
ATOM 593 C CA . ASN A 1 73 ? 4.631 1.479 -17.684 1.00 97.06 73 ASN A CA 1
ATOM 594 C C . ASN A 1 73 ? 3.880 0.208 -18.086 1.00 97.06 73 ASN A C 1
ATOM 596 O O . ASN A 1 73 ? 3.590 0.019 -19.270 1.00 97.06 73 ASN A O 1
ATOM 600 N N . TYR A 1 74 ? 3.577 -0.682 -17.140 1.00 97.50 74 TYR A N 1
ATOM 601 C CA . TYR A 1 74 ? 2.930 -1.945 -17.460 1.00 97.50 74 TYR A CA 1
ATOM 602 C C . TYR A 1 74 ? 1.435 -1.750 -17.723 1.00 97.50 74 TYR A C 1
ATOM 604 O O . TYR A 1 74 ? 0.706 -1.181 -16.913 1.00 97.50 74 TYR A O 1
ATOM 612 N N . LYS A 1 75 ? 0.958 -2.264 -18.860 1.00 97.06 75 LYS A N 1
ATOM 613 C CA . LYS A 1 75 ? -0.465 -2.258 -19.216 1.00 97.06 75 LYS A CA 1
ATOM 614 C C . LYS A 1 75 ? -1.042 -3.653 -19.037 1.00 97.06 75 LYS A C 1
ATOM 616 O O . LYS A 1 75 ? -0.665 -4.579 -19.751 1.00 97.06 75 LYS A O 1
ATOM 621 N N . ILE A 1 76 ? -1.987 -3.785 -18.113 1.00 96.56 76 ILE A N 1
ATOM 622 C CA . ILE A 1 76 ? -2.710 -5.037 -17.883 1.00 96.56 76 ILE A CA 1
ATOM 623 C C . ILE A 1 76 ? -3.690 -5.255 -19.044 1.00 96.56 76 ILE A C 1
ATOM 625 O O . ILE A 1 76 ? -4.539 -4.406 -19.303 1.00 96.56 76 ILE A O 1
ATOM 629 N N . GLN A 1 77 ? -3.574 -6.389 -19.739 1.00 97.25 77 GLN A N 1
ATOM 630 C CA . GLN A 1 77 ? -4.433 -6.752 -20.882 1.00 97.25 77 GLN A CA 1
ATOM 631 C C . GLN A 1 77 ? -5.276 -8.016 -20.641 1.00 97.25 77 GLN A C 1
ATOM 633 O O . GLN A 1 77 ? -6.046 -8.424 -21.504 1.00 97.25 77 GLN A O 1
ATOM 638 N N . SER A 1 78 ? -5.134 -8.657 -19.478 1.00 98.00 78 SER A N 1
ATOM 639 C CA . SER A 1 78 ? -5.830 -9.907 -19.163 1.00 98.00 78 SER A CA 1
ATOM 640 C C . SER A 1 78 ? -7.258 -9.639 -18.689 1.00 98.00 78 SER A C 1
ATOM 642 O O . SER A 1 78 ? -7.452 -9.056 -17.622 1.00 98.00 78 SER A O 1
ATOM 644 N N . SER A 1 79 ? -8.255 -10.102 -19.448 1.00 97.38 79 SER A N 1
ATOM 645 C C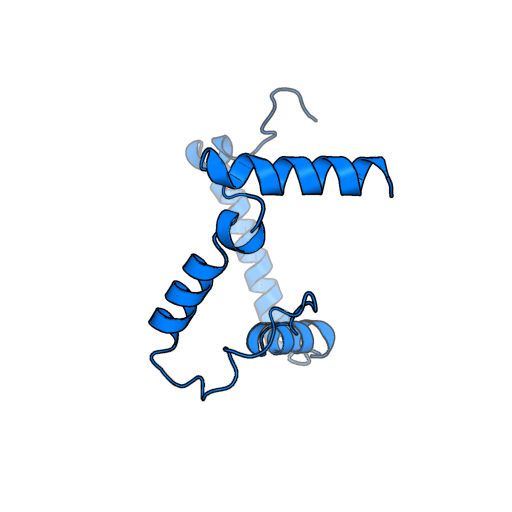A . SER A 1 79 ? -9.668 -10.043 -19.045 1.00 97.38 79 SER A CA 1
ATOM 646 C C . SER A 1 79 ? -9.919 -10.820 -17.753 1.00 97.38 79 SER A C 1
ATOM 648 O O . SER A 1 79 ? -10.523 -10.287 -16.829 1.00 97.38 79 SER A O 1
ATOM 650 N N . LEU A 1 80 ? -9.340 -12.020 -17.632 1.00 98.19 80 LEU A N 1
ATOM 651 C CA . LEU A 1 80 ? -9.420 -12.843 -16.423 1.00 98.19 80 LEU A CA 1
ATOM 652 C C . LEU A 1 80 ? -8.908 -12.102 -15.180 1.00 98.19 80 LEU A C 1
ATOM 654 O O . LEU A 1 80 ? -9.479 -12.247 -14.099 1.00 98.19 80 LEU A O 1
ATOM 658 N N . ALA A 1 81 ? -7.848 -11.297 -15.321 1.00 97.81 81 ALA A N 1
ATOM 659 C CA . ALA A 1 81 ? -7.327 -10.500 -14.214 1.00 97.81 81 ALA A CA 1
ATOM 660 C C . ALA A 1 81 ? -8.337 -9.432 -13.768 1.00 97.81 81 ALA A C 1
ATOM 662 O O . ALA A 1 81 ? -8.545 -9.268 -12.568 1.00 97.81 81 ALA A O 1
ATOM 663 N N . PHE A 1 82 ? -9.003 -8.751 -14.706 1.00 98.31 82 PHE A N 1
ATOM 664 C CA . PHE A 1 82 ? -10.044 -7.770 -14.384 1.00 98.31 82 PHE A CA 1
ATOM 665 C C . PHE A 1 82 ? -11.291 -8.415 -13.774 1.00 98.31 82 PHE A C 1
ATOM 667 O O . PHE A 1 82 ? -11.805 -7.910 -12.775 1.00 98.31 82 PHE A O 1
ATOM 674 N N . ASP A 1 83 ? -11.745 -9.545 -14.316 1.00 98.25 83 ASP A N 1
ATOM 675 C CA . ASP A 1 83 ? -12.908 -10.265 -13.791 1.00 98.25 83 ASP A CA 1
ATOM 676 C C . ASP A 1 83 ? -12.651 -10.759 -12.363 1.00 98.25 83 ASP A C 1
ATOM 678 O O . ASP A 1 83 ? -13.467 -10.549 -11.462 1.00 98.25 83 ASP A O 1
ATOM 682 N N . THR A 1 84 ? -11.470 -11.333 -12.123 1.00 98.25 84 THR A N 1
ATOM 683 C CA . THR A 1 84 ? -11.060 -11.782 -10.787 1.00 98.25 84 THR A CA 1
ATOM 684 C C . THR A 1 84 ? -10.885 -10.603 -9.831 1.00 98.25 84 THR A C 1
ATOM 686 O O . THR A 1 84 ? -11.333 -10.673 -8.688 1.00 98.25 84 THR A O 1
ATOM 689 N N . ALA A 1 85 ? -10.294 -9.491 -10.284 1.00 98.25 85 ALA A N 1
ATOM 690 C CA . ALA A 1 85 ? -10.152 -8.284 -9.471 1.00 98.25 85 ALA A CA 1
ATOM 691 C C . ALA A 1 85 ? -11.516 -7.711 -9.059 1.00 98.25 85 ALA A C 1
ATOM 693 O O . ALA A 1 85 ? -11.676 -7.284 -7.917 1.00 98.25 85 ALA A O 1
ATOM 694 N N . ARG A 1 86 ? -12.521 -7.759 -9.945 1.00 98.31 86 ARG A N 1
ATOM 695 C CA . ARG A 1 86 ? -13.893 -7.342 -9.623 1.00 98.31 86 ARG A CA 1
ATOM 696 C C . ARG A 1 86 ? -14.503 -8.206 -8.523 1.00 98.31 86 ARG A C 1
ATOM 698 O O . ARG A 1 86 ? -15.127 -7.673 -7.610 1.00 98.31 86 ARG A O 1
ATOM 705 N N . LEU A 1 87 ? -14.328 -9.523 -8.603 1.00 98.31 87 LEU A N 1
ATOM 706 C CA . LEU A 1 87 ? -14.822 -10.447 -7.579 1.00 98.31 87 LEU A CA 1
ATOM 707 C C . LEU A 1 87 ? -14.104 -10.235 -6.240 1.00 98.31 87 LEU A C 1
ATOM 709 O O . LEU A 1 87 ? -14.764 -10.114 -5.215 1.00 98.31 87 LEU A O 1
ATOM 713 N N . CYS A 1 88 ? -12.778 -10.093 -6.263 1.00 98.38 88 CYS A N 1
ATOM 714 C CA . CYS A 1 88 ? -11.967 -9.801 -5.079 1.00 98.38 88 CYS A CA 1
ATOM 715 C C . CYS A 1 88 ? -12.368 -8.471 -4.417 1.00 98.38 88 CYS A C 1
ATOM 717 O O . CYS A 1 88 ? -12.455 -8.374 -3.194 1.00 98.38 88 CYS A O 1
ATOM 719 N N . PHE A 1 89 ? -12.680 -7.450 -5.218 1.00 98.50 89 PHE A N 1
ATOM 720 C CA . PHE A 1 89 ? -13.171 -6.172 -4.710 1.00 98.50 89 PHE A CA 1
ATOM 721 C C . PHE A 1 89 ? -14.512 -6.316 -3.977 1.00 98.50 89 PHE A C 1
ATOM 723 O O . PHE A 1 89 ? -14.665 -5.795 -2.872 1.00 98.50 89 PHE A O 1
ATOM 730 N N . LEU A 1 90 ? -15.468 -7.049 -4.560 1.00 98.44 90 LEU A N 1
ATOM 731 C CA . LEU A 1 90 ? -16.764 -7.303 -3.923 1.00 98.44 90 LEU A CA 1
ATOM 732 C C . LEU A 1 90 ? -16.617 -8.105 -2.623 1.00 98.44 90 LEU A C 1
ATOM 734 O O . LEU A 1 90 ? -17.263 -7.770 -1.633 1.00 98.44 90 LEU A O 1
ATOM 738 N N . ASP A 1 91 ? -15.739 -9.106 -2.609 1.00 98.38 91 ASP A N 1
ATOM 739 C CA . ASP A 1 91 ? -15.425 -9.901 -1.419 1.00 98.38 91 ASP A CA 1
ATOM 740 C C . ASP A 1 91 ? -14.805 -9.045 -0.301 1.00 98.38 91 ASP A C 1
ATOM 742 O O . ASP A 1 91 ? -15.247 -9.088 0.848 1.00 98.38 91 ASP A O 1
ATOM 746 N N . THR A 1 92 ? -13.864 -8.164 -0.656 1.00 98.19 92 THR A N 1
ATOM 747 C CA . THR A 1 92 ? -13.220 -7.236 0.288 1.00 98.19 92 THR A CA 1
ATOM 748 C C . THR A 1 92 ? -14.235 -6.285 0.925 1.00 98.19 92 THR A C 1
ATOM 750 O O . THR A 1 92 ? -14.207 -6.067 2.138 1.00 98.19 92 THR A O 1
ATOM 753 N N . LEU A 1 93 ? -15.158 -5.729 0.129 1.00 98.06 93 LEU A N 1
ATOM 754 C CA . LEU A 1 93 ? -16.237 -4.886 0.651 1.00 98.06 93 LEU A CA 1
ATOM 755 C C . LEU A 1 93 ? -17.186 -5.677 1.555 1.00 98.06 93 LEU A C 1
ATOM 757 O O . LEU A 1 93 ? -17.560 -5.178 2.615 1.00 98.06 93 LEU A O 1
ATOM 761 N N . GLY A 1 94 ? -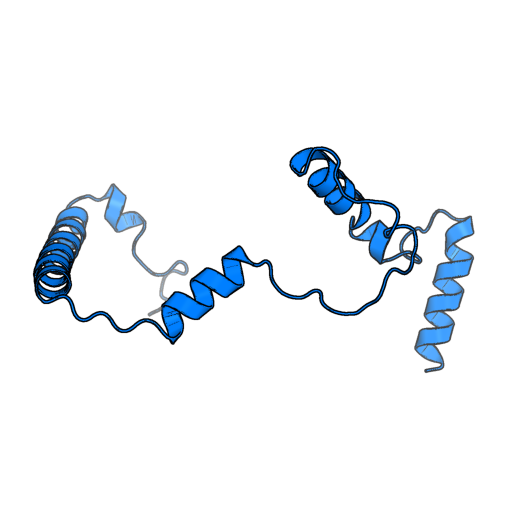17.553 -6.899 1.160 1.00 97.88 94 GLY A N 1
ATOM 762 C CA . GLY A 1 94 ? -18.390 -7.788 1.964 1.00 97.88 94 GLY A CA 1
ATOM 763 C C . GLY A 1 94 ? -17.779 -8.048 3.340 1.00 97.88 94 GLY A C 1
ATOM 764 O O . GLY A 1 94 ? -18.417 -7.767 4.356 1.00 97.88 94 GLY A O 1
ATOM 765 N N . CYS A 1 95 ? -16.511 -8.464 3.369 1.00 97.00 95 CYS A N 1
ATOM 766 C CA . CYS A 1 95 ? -15.752 -8.677 4.601 1.00 97.00 95 CYS A CA 1
ATOM 767 C C . CYS A 1 95 ? -15.670 -7.404 5.458 1.00 97.00 95 CYS A C 1
ATOM 769 O O . CYS A 1 95 ? -15.876 -7.450 6.672 1.00 97.00 95 CYS A O 1
ATOM 771 N N . GLY A 1 96 ? -15.399 -6.251 4.837 1.00 95.88 96 GLY A N 1
ATOM 772 C CA . GLY A 1 96 ? -15.304 -4.967 5.535 1.00 95.88 96 GLY A CA 1
ATOM 773 C C . GLY A 1 96 ? -16.623 -4.530 6.181 1.00 95.88 96 GLY A C 1
ATOM 774 O O . GLY A 1 96 ? -16.627 -4.083 7.326 1.00 95.88 96 GLY A O 1
ATOM 775 N N . LEU A 1 97 ? -17.749 -4.695 5.481 1.00 96.88 97 LEU A N 1
ATOM 776 C CA . LEU A 1 97 ? -19.080 -4.374 6.006 1.00 96.88 97 LEU A CA 1
ATOM 777 C C . LEU A 1 97 ? -19.520 -5.357 7.094 1.00 96.88 97 LEU A C 1
ATOM 779 O O . LEU A 1 97 ? -20.124 -4.951 8.086 1.00 96.88 97 LEU A O 1
ATOM 783 N N . GLU A 1 98 ? -19.209 -6.643 6.941 1.00 96.25 98 GLU A N 1
ATOM 784 C CA . GLU A 1 98 ? -19.492 -7.650 7.961 1.00 96.25 98 GLU A CA 1
ATOM 785 C C . GLU A 1 98 ? -18.709 -7.387 9.253 1.00 96.25 98 GLU A C 1
ATOM 787 O O . GLU A 1 98 ? -19.274 -7.490 10.346 1.00 96.25 98 GLU A O 1
ATOM 792 N N . ALA A 1 99 ? -17.452 -6.946 9.140 1.00 96.38 99 ALA A N 1
ATOM 793 C CA . ALA A 1 99 ? -16.616 -6.584 10.281 1.00 96.38 99 ALA A CA 1
ATOM 794 C C . ALA A 1 99 ? -17.235 -5.475 11.156 1.00 96.38 99 ALA A C 1
ATOM 796 O O . ALA A 1 99 ? -16.991 -5.439 12.364 1.00 96.38 99 ALA A O 1
ATOM 797 N N . LEU A 1 100 ? -18.096 -4.613 10.597 1.00 95.19 100 LEU A N 1
ATOM 798 C CA . LEU A 1 100 ? -18.787 -3.557 11.351 1.00 95.19 100 LEU A CA 1
ATOM 799 C C . LEU A 1 100 ? -19.769 -4.098 12.403 1.00 95.19 100 LEU A C 1
ATOM 801 O O . LEU A 1 100 ? -20.169 -3.364 13.305 1.00 95.19 100 LEU A O 1
ATOM 805 N N . LYS A 1 101 ? -20.139 -5.381 12.335 1.00 95.81 101 LYS A N 1
ATOM 806 C CA . LYS A 1 101 ? -20.956 -6.035 13.369 1.00 95.81 101 LYS A CA 1
ATOM 807 C C . LYS A 1 101 ? -20.166 -6.333 14.647 1.00 95.81 101 LYS A C 1
ATOM 809 O O . LYS A 1 101 ? -20.774 -6.624 15.675 1.00 95.81 101 LYS A O 1
ATOM 814 N N . TYR A 1 102 ? -18.834 -6.268 14.604 1.00 95.94 102 TYR A N 1
ATOM 815 C CA . TYR A 1 102 ? -17.966 -6.623 15.723 1.00 95.94 102 TYR A CA 1
ATOM 816 C C . TYR A 1 102 ? -17.453 -5.366 16.448 1.00 95.94 102 TYR A C 1
ATOM 818 O O . TYR A 1 102 ? -16.665 -4.609 15.874 1.00 95.94 102 TYR A O 1
ATOM 826 N N . PRO A 1 103 ? -17.798 -5.164 17.739 1.00 91.19 103 PRO A N 1
ATOM 827 C CA . PRO A 1 103 ? -17.392 -3.977 18.502 1.00 91.19 103 PRO A CA 1
ATOM 828 C C . PRO A 1 103 ? -15.875 -3.767 18.599 1.00 91.19 103 PRO A C 1
ATOM 830 O O . PRO A 1 103 ? -15.397 -2.642 18.719 1.00 91.19 103 PRO A O 1
ATOM 833 N N . GLN A 1 104 ? -15.100 -4.854 18.543 1.00 94.06 104 GLN A N 1
ATOM 834 C CA . GLN A 1 104 ? -13.638 -4.781 18.577 1.00 94.06 104 GLN A CA 1
ATOM 835 C C . GLN A 1 104 ? -13.064 -4.141 17.308 1.00 94.06 104 GLN A C 1
ATOM 837 O O . GLN A 1 104 ? -12.072 -3.420 17.393 1.00 94.06 104 GLN A O 1
ATOM 842 N N . CYS A 1 105 ? -13.701 -4.373 16.157 1.00 91.25 105 CYS A N 1
ATOM 843 C CA . CYS A 1 105 ? -13.319 -3.782 14.881 1.00 91.25 105 CYS A CA 1
ATOM 844 C C . CYS A 1 105 ? -13.769 -2.322 14.804 1.00 91.25 105 CYS A C 1
ATOM 846 O O . CYS A 1 105 ? -12.964 -1.449 14.491 1.00 91.25 105 CYS A O 1
ATOM 848 N N . THR A 1 106 ? -15.026 -2.031 15.148 1.00 91.00 106 THR A N 1
ATOM 849 C CA . THR A 1 106 ? -15.581 -0.673 15.027 1.00 91.00 106 THR A CA 1
ATOM 850 C C . THR A 1 106 ? -14.939 0.335 15.971 1.00 91.00 106 THR A C 1
ATOM 852 O O . THR A 1 106 ? -14.851 1.505 15.622 1.00 91.00 106 THR A O 1
ATOM 855 N N . ARG A 1 107 ? -14.403 -0.098 17.118 1.00 90.00 107 ARG A N 1
ATOM 856 C CA . ARG A 1 107 ? -13.663 0.783 18.038 1.00 90.00 107 ARG A CA 1
ATOM 857 C C . ARG A 1 107 ? -12.404 1.409 17.420 1.00 90.00 107 ARG A C 1
ATOM 859 O O . ARG A 1 107 ? -11.937 2.427 17.918 1.00 90.00 107 ARG A O 1
ATOM 866 N N . LEU A 1 108 ? -11.843 0.806 16.371 1.00 91.38 108 LEU A N 1
ATOM 867 C CA . LEU A 1 108 ? -10.665 1.321 15.659 1.00 91.38 108 LEU A CA 1
ATOM 868 C C . LEU A 1 108 ? -11.031 2.281 14.519 1.00 91.38 108 LEU A C 1
ATOM 870 O O . LEU A 1 108 ? -10.144 2.871 13.906 1.00 91.38 108 LEU A O 1
ATOM 874 N N . ILE A 1 109 ? -12.321 2.401 14.207 1.00 88.94 109 ILE A N 1
ATOM 875 C CA . ILE A 1 109 ? -12.826 3.155 13.066 1.00 88.94 109 ILE A CA 1
ATOM 876 C C . ILE A 1 109 ? -13.412 4.464 13.588 1.00 88.94 109 ILE A C 1
ATOM 878 O O . ILE A 1 109 ? -14.320 4.468 14.415 1.00 88.94 109 ILE A O 1
ATOM 882 N N . GLY A 1 110 ? -12.896 5.583 13.090 1.00 84.81 110 GLY A N 1
ATOM 883 C CA . GLY A 1 110 ? -13.344 6.916 13.473 1.00 84.81 110 GLY A CA 1
ATOM 884 C C . GLY A 1 110 ? -12.182 7.898 13.597 1.00 84.81 110 GLY A C 1
ATOM 885 O O . GLY A 1 110 ? -11.018 7.515 13.455 1.00 84.81 110 GLY A O 1
ATOM 886 N N . PRO A 1 111 ? -12.482 9.180 13.835 1.00 87.62 111 PRO A N 1
ATOM 887 C CA . PRO A 1 111 ? -11.456 10.189 14.027 1.00 87.62 111 PRO A CA 1
ATOM 888 C C . PRO A 1 111 ? -10.663 9.910 15.309 1.00 87.62 111 PRO A C 1
ATOM 890 O O . PRO A 1 111 ? -11.227 9.594 16.355 1.00 87.62 111 PRO A O 1
ATOM 893 N N . ILE A 1 112 ? -9.341 10.086 15.238 1.00 88.31 112 ILE A N 1
ATOM 894 C CA . ILE A 1 112 ? -8.450 9.987 16.409 1.00 88.31 112 ILE A CA 1
ATOM 895 C C . ILE A 1 112 ? -8.824 11.048 17.458 1.00 88.31 112 ILE A C 1
ATOM 897 O O . ILE A 1 112 ? -8.691 10.819 18.658 1.00 88.31 112 ILE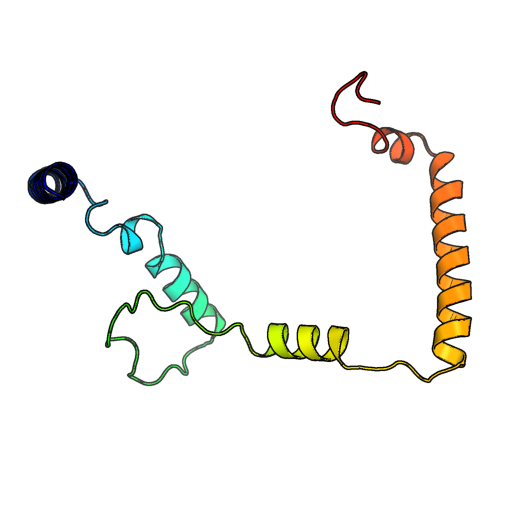 A O 1
ATOM 901 N N . VAL A 1 113 ? -9.299 12.210 17.000 1.00 87.81 113 VAL A N 1
ATOM 902 C CA . VAL A 1 113 ? -9.724 13.323 17.850 1.00 87.81 113 VAL A CA 1
ATOM 903 C C . VAL A 1 113 ? -11.252 13.311 17.985 1.00 87.81 113 VAL A C 1
ATOM 905 O O . VAL A 1 113 ? -11.944 13.455 16.973 1.00 87.81 113 VAL A O 1
ATOM 908 N N . PRO A 1 114 ? -11.804 13.184 19.208 1.00 78.62 114 PRO A N 1
ATOM 909 C CA . PRO A 1 114 ? -13.246 13.251 19.430 1.00 78.62 114 PRO A CA 1
ATOM 910 C C . PRO A 1 114 ? -13.836 14.573 18.916 1.00 78.62 114 PRO A C 1
ATOM 912 O O . PRO A 1 114 ? -13.376 15.646 19.297 1.00 78.62 114 PRO A O 1
ATOM 915 N N . GLY A 1 115 ? -14.859 14.497 18.061 1.00 78.31 115 GLY A N 1
ATOM 916 C CA . GLY A 1 115 ? -15.551 15.670 17.507 1.00 78.31 115 GLY A CA 1
ATOM 917 C C . GLY A 1 115 ? -14.963 16.246 16.213 1.00 78.31 115 GLY A C 1
ATOM 918 O O . GLY A 1 115 ? -15.525 17.204 15.689 1.00 78.31 115 GLY A O 1
ATOM 919 N N . ALA A 1 116 ? -13.882 15.677 15.669 1.00 70.69 116 ALA A N 1
ATOM 920 C CA . ALA A 1 116 ? -13.437 16.001 14.315 1.00 70.69 116 ALA A CA 1
ATOM 921 C C . ALA A 1 116 ? -14.348 15.302 13.289 1.00 70.69 116 ALA A C 1
ATOM 923 O O . ALA A 1 116 ? -14.412 14.073 13.266 1.00 70.69 116 ALA A O 1
ATOM 924 N N . THR A 1 117 ? -15.081 16.082 12.489 1.00 60.66 117 THR A N 1
ATOM 925 C CA . THR A 1 117 ? -15.857 15.605 11.328 1.00 60.66 117 THR A CA 1
ATOM 926 C C . THR A 1 117 ? -14.991 15.497 10.089 1.00 60.66 117 THR A C 1
ATOM 928 O O . THR A 1 117 ? -14.238 16.470 9.849 1.00 60.66 117 THR A O 1
#

Secondary structure (DSSP, 8-state):
-HHHHHHHHHHHHHGGGT--GGGHHHHTTHHHHHHHHHHHHTS---S-TTS----SPPPPPHHHHHHHHHHHH-----HHHHHHHHHHHHHHHHHHHHHTT-HHHHTTSS-SSTT--

InterPro domains:
  IPR005656 MmgE/PrpD [PTHR16943] (55-114)
  IPR015813 Pyruvate/Phosphoenolpyruvate kinase-like domain superfamily [SSF51621] (1-42)
  IPR036148 MmgE/PrpD superfamily [SSF103378] (61-115)
  IPR040442 Pyruvate kinase-like domain superfamily [G3DSA:3.20.20.60] (1-53)
  IPR042183 MmgE/PrpD superfamily, domain 1 [G3DSA:1.10.4100.10] (54-117)
  IPR045336 MmgE/PrpD, N-terminal [PF03972] (65-115)